Protein AF-A0A7W7ZJL2-F1 (afdb_monomer)

Organism: NCBI:txid474949

Structure (mmCIF, N/CA/C/O backbone):
data_AF-A0A7W7ZJL2-F1
#
_entry.id   AF-A0A7W7ZJL2-F1
#
loop_
_atom_site.group_PDB
_atom_site.id
_atom_site.type_symbol
_atom_site.label_atom_id
_atom_site.label_alt_id
_atom_site.label_comp_id
_atom_site.label_asym_id
_atom_site.label_entity_id
_atom_site.label_seq_id
_atom_site.pdbx_PDB_ins_code
_atom_site.Cartn_x
_atom_site.Cartn_y
_atom_site.Cartn_z
_atom_site.occupancy
_atom_site.B_iso_or_equiv
_atom_site.auth_seq_id
_atom_site.auth_comp_id
_atom_site.auth_asym_id
_atom_site.auth_atom_id
_atom_site.pdbx_PDB_model_num
ATOM 1 N N . MET A 1 1 ? -3.888 17.859 -11.286 1.00 51.78 1 MET A N 1
ATOM 2 C CA . MET A 1 1 ? -3.698 16.510 -10.713 1.00 51.78 1 MET A CA 1
ATOM 3 C C . MET A 1 1 ? -3.148 15.656 -11.841 1.00 51.78 1 MET A C 1
ATOM 5 O O . MET A 1 1 ? -3.722 15.715 -12.917 1.00 51.78 1 MET A O 1
ATOM 9 N N . GLY A 1 2 ? -1.994 15.014 -11.678 1.00 70.44 2 GLY A N 1
ATOM 10 C CA . GLY A 1 2 ? -1.385 14.214 -12.746 1.00 70.44 2 GLY A CA 1
ATOM 11 C C . GLY A 1 2 ? -1.538 12.728 -12.465 1.00 70.44 2 GLY A C 1
ATOM 12 O O . GLY A 1 2 ? -0.523 12.043 -12.427 1.00 70.44 2 GLY A O 1
ATOM 13 N N . GLU A 1 3 ? -2.756 12.263 -12.170 1.00 77.81 3 GLU A N 1
ATOM 14 C CA . GLU A 1 3 ? -3.011 10.822 -12.072 1.00 77.81 3 GLU A CA 1
ATOM 15 C C . GLU A 1 3 ? -2.715 10.195 -13.434 1.00 77.81 3 GLU A C 1
ATOM 17 O O . GLU A 1 3 ? -3.121 10.714 -14.479 1.00 77.81 3 GLU A O 1
ATOM 22 N N . ARG A 1 4 ? -1.952 9.105 -13.428 1.00 84.62 4 ARG A N 1
ATOM 23 C CA . ARG A 1 4 ? -1.623 8.359 -14.638 1.00 84.62 4 ARG A CA 1
ATOM 24 C C . ARG A 1 4 ? -1.846 6.885 -14.390 1.00 84.62 4 ARG A C 1
ATOM 26 O O . ARG A 1 4 ? -1.463 6.357 -13.351 1.00 84.62 4 ARG A O 1
ATOM 33 N N . LEU A 1 5 ? -2.432 6.233 -15.381 1.00 86.69 5 LEU A N 1
ATOM 34 C CA . LEU A 1 5 ? -2.614 4.793 -15.381 1.00 86.69 5 LEU A CA 1
ATOM 35 C C . LEU A 1 5 ? -1.280 4.107 -15.701 1.00 86.69 5 LEU A C 1
ATOM 37 O O . LEU A 1 5 ? -0.549 4.518 -16.613 1.00 86.69 5 LEU A O 1
ATOM 41 N N . VAL A 1 6 ? -0.959 3.066 -14.943 1.00 87.81 6 VAL A N 1
ATOM 42 C CA . VAL A 1 6 ? 0.257 2.268 -15.089 1.00 87.81 6 VAL A CA 1
ATOM 43 C C . VAL A 1 6 ? -0.131 0.798 -15.111 1.00 87.81 6 VAL A C 1
ATOM 45 O O . VAL A 1 6 ? -0.790 0.313 -14.196 1.00 87.81 6 VAL A O 1
ATOM 48 N N . ASP A 1 7 ? 0.287 0.094 -16.157 1.00 88.94 7 ASP A N 1
ATOM 49 C CA . ASP A 1 7 ? 0.068 -1.340 -16.295 1.00 88.94 7 ASP A CA 1
ATOM 50 C C . ASP A 1 7 ? 1.177 -2.101 -15.579 1.00 88.94 7 ASP A C 1
ATOM 52 O O . ASP A 1 7 ? 2.362 -1.907 -15.875 1.00 88.94 7 ASP A O 1
ATOM 56 N N . VAL A 1 8 ? 0.781 -3.010 -14.698 1.00 89.00 8 VAL A N 1
ATOM 57 C CA . VAL A 1 8 ? 1.649 -4.014 -14.093 1.00 89.00 8 VAL A CA 1
ATOM 58 C C . VAL A 1 8 ? 1.462 -5.314 -14.864 1.00 89.00 8 VAL A C 1
ATOM 60 O O . VAL A 1 8 ? 0.344 -5.795 -15.060 1.00 89.00 8 VAL A O 1
ATOM 63 N N . ALA A 1 9 ? 2.569 -5.867 -15.345 1.00 89.25 9 ALA A N 1
ATOM 64 C CA . ALA A 1 9 ? 2.609 -7.077 -16.146 1.00 89.25 9 ALA A CA 1
ATOM 65 C C . ALA A 1 9 ? 3.504 -8.138 -15.504 1.00 89.25 9 ALA A C 1
ATOM 67 O O . ALA A 1 9 ? 4.466 -7.818 -14.809 1.00 89.25 9 ALA A O 1
ATOM 68 N N . ASN A 1 10 ? 3.196 -9.405 -15.772 1.00 87.94 10 ASN A N 1
ATOM 69 C CA . ASN A 1 10 ? 4.035 -10.532 -15.368 1.00 87.94 10 ASN A CA 1
ATOM 70 C C . ASN A 1 10 ? 5.237 -10.724 -16.318 1.00 87.94 10 ASN A C 1
ATOM 72 O O . ASN A 1 10 ? 5.317 -10.085 -17.372 1.00 87.94 10 ASN A O 1
ATOM 76 N N . LYS A 1 11 ? 6.122 -11.686 -16.015 1.00 86.69 11 LYS A N 1
ATOM 77 C CA . LYS A 1 11 ? 7.282 -12.043 -16.862 1.00 86.69 11 LYS A CA 1
ATOM 78 C C . LYS A 1 11 ? 6.965 -12.369 -18.322 1.00 86.69 11 LYS A C 1
ATOM 80 O O . LYS A 1 11 ? 7.833 -12.255 -19.179 1.00 86.69 11 LYS A O 1
ATOM 85 N N . SER A 1 12 ? 5.735 -12.797 -18.617 1.00 83.94 12 SER A N 1
ATOM 86 C CA . SER A 1 12 ? 5.300 -13.115 -19.985 1.00 83.94 12 SER A CA 1
ATOM 87 C C . SER A 1 12 ? 4.865 -11.865 -20.762 1.00 83.94 12 SER A C 1
ATOM 89 O O . SER A 1 12 ? 4.519 -11.960 -21.935 1.00 83.94 12 SER A O 1
ATOM 91 N N . GLY A 1 13 ? 4.859 -10.690 -20.121 1.00 82.31 13 GLY A N 1
ATOM 92 C CA . GLY A 1 13 ? 4.435 -9.417 -20.706 1.00 82.31 13 GLY A CA 1
ATOM 93 C C . GLY A 1 13 ? 2.919 -9.187 -20.693 1.00 82.31 13 GLY A C 1
ATOM 94 O O . GLY A 1 13 ? 2.456 -8.163 -21.218 1.00 82.31 13 GLY A O 1
ATOM 95 N N . ASN A 1 14 ? 2.156 -10.102 -20.085 1.00 85.44 14 ASN A N 1
ATOM 96 C CA . ASN A 1 14 ? 0.707 -9.991 -19.939 1.00 85.44 14 ASN A CA 1
ATOM 97 C C . ASN A 1 14 ? 0.385 -9.024 -18.803 1.00 85.44 14 ASN A C 1
ATOM 99 O O . ASN A 1 14 ? 0.896 -9.191 -17.695 1.00 85.44 14 ASN A O 1
ATOM 103 N N . VAL A 1 15 ? -0.454 -8.022 -19.086 1.00 86.19 15 VAL A N 1
ATOM 104 C CA . VAL A 1 15 ? -0.950 -7.093 -18.063 1.00 86.19 15 VAL A CA 1
ATOM 105 C C . VAL A 1 15 ? -1.859 -7.873 -17.129 1.00 86.19 15 VAL A C 1
ATOM 107 O O . VAL A 1 15 ? -2.823 -8.485 -17.583 1.00 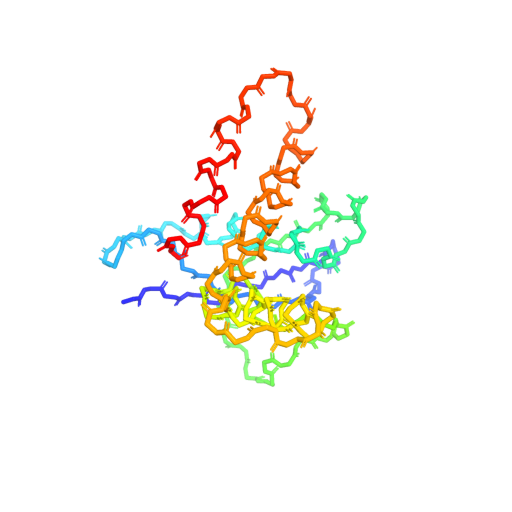86.19 15 VAL A O 1
ATOM 110 N N . ILE A 1 16 ? -1.512 -7.860 -15.850 1.00 86.62 16 ILE A N 1
ATOM 111 C CA . ILE A 1 16 ? -2.304 -8.481 -14.793 1.00 86.62 16 ILE A CA 1
ATOM 112 C C . ILE A 1 16 ? -3.219 -7.442 -14.145 1.00 86.62 16 ILE A C 1
ATOM 114 O O . ILE A 1 16 ? -4.390 -7.726 -13.936 1.00 86.62 16 ILE A O 1
ATOM 118 N N . HIS A 1 17 ? -2.722 -6.216 -13.943 1.00 86.56 17 HIS A N 1
ATOM 119 C CA . HIS A 1 17 ? -3.466 -5.143 -13.291 1.00 86.56 17 HIS A CA 1
ATOM 120 C C . HIS A 1 17 ? -3.069 -3.762 -13.818 1.00 86.56 17 HIS A C 1
ATOM 122 O O . HIS A 1 17 ? -1.939 -3.567 -14.273 1.00 86.56 17 HIS A O 1
ATOM 128 N N . THR A 1 18 ? -3.970 -2.786 -13.703 1.00 88.25 18 THR A N 1
ATOM 129 C CA . THR A 1 18 ? -3.704 -1.385 -14.052 1.00 88.25 18 THR A CA 1
ATOM 130 C C . THR A 1 18 ? -4.001 -0.491 -12.856 1.00 88.25 18 THR A C 1
ATOM 132 O O . THR A 1 18 ? -5.151 -0.357 -12.443 1.00 88.25 18 THR A O 1
ATOM 135 N N . TYR A 1 19 ? -2.962 0.163 -12.338 1.00 85.31 19 TYR A N 1
ATOM 136 C CA . TYR A 1 19 ? -3.070 1.081 -11.209 1.00 85.31 19 TYR A CA 1
ATOM 137 C C . TYR A 1 19 ? -3.179 2.540 -11.681 1.00 85.31 19 TYR A C 1
ATOM 139 O O . TYR A 1 19 ? -2.313 3.007 -12.428 1.00 85.31 19 TYR A O 1
ATOM 147 N N . PRO A 1 20 ? -4.180 3.303 -11.218 1.00 86.50 20 PRO A N 1
ATOM 148 C CA . PRO A 1 20 ? -4.133 4.755 -11.194 1.00 86.50 20 PRO A CA 1
ATOM 149 C C . PRO A 1 20 ? -3.134 5.217 -10.129 1.00 86.50 20 PRO A C 1
ATOM 151 O O . PRO A 1 20 ? -3.266 4.916 -8.943 1.00 86.50 20 PRO A O 1
ATOM 154 N N . VAL A 1 21 ? -2.098 5.933 -10.566 1.00 84.06 21 VAL A N 1
ATOM 155 C CA . VAL A 1 21 ? -0.983 6.361 -9.719 1.00 84.06 21 VAL A CA 1
ATOM 156 C C . VAL A 1 21 ? -0.822 7.875 -9.775 1.00 84.06 21 VAL A C 1
ATOM 158 O O . VAL A 1 21 ? -0.716 8.466 -10.851 1.00 84.06 21 VAL A O 1
ATOM 161 N N . THR A 1 22 ? -0.698 8.494 -8.602 1.00 81.88 22 THR A N 1
ATOM 162 C CA . THR A 1 22 ? -0.348 9.912 -8.447 1.00 81.88 22 THR A CA 1
ATOM 163 C C . THR A 1 22 ? 1.070 10.037 -7.898 1.00 81.88 22 THR A C 1
ATOM 165 O O . THR A 1 22 ? 1.402 9.409 -6.896 1.00 81.88 22 THR A O 1
ATOM 168 N N . VAL A 1 23 ? 1.930 10.844 -8.526 1.00 79.25 23 VAL A N 1
ATOM 169 C CA . VAL A 1 23 ? 3.302 11.088 -8.045 1.00 79.25 23 VAL A CA 1
ATOM 170 C C . VAL A 1 23 ? 3.569 12.581 -7.901 1.00 79.25 23 VAL A C 1
ATOM 172 O O . VAL A 1 23 ? 3.401 13.347 -8.848 1.00 79.25 23 VAL A O 1
ATOM 175 N N . GLY A 1 24 ? 4.073 12.974 -6.728 1.00 69.88 24 GLY A N 1
ATOM 176 C CA . GLY A 1 24 ? 4.500 14.340 -6.438 1.00 69.88 24 GLY A CA 1
ATOM 177 C C . GLY A 1 24 ? 3.350 15.341 -6.284 1.00 69.88 24 GLY A C 1
ATOM 178 O O . GLY A 1 24 ? 2.171 14.994 -6.277 1.00 69.88 24 GLY A O 1
ATOM 179 N N . LYS A 1 25 ? 3.711 16.623 -6.136 1.00 63.34 25 LYS A N 1
ATOM 180 C CA . LYS A 1 25 ? 2.741 17.723 -6.024 1.00 63.34 25 LYS A CA 1
ATOM 181 C C . LYS A 1 25 ? 2.050 17.994 -7.371 1.00 63.34 25 LYS A C 1
ATOM 183 O O . LYS A 1 25 ? 2.665 17.785 -8.420 1.00 63.34 25 LYS A O 1
ATOM 188 N N . PRO A 1 26 ? 0.814 18.528 -7.371 1.00 55.22 26 PRO A N 1
ATOM 189 C CA . PRO A 1 26 ? 0.144 18.956 -8.597 1.00 55.22 26 PRO A CA 1
ATOM 190 C C . PRO A 1 26 ? 1.039 19.909 -9.408 1.00 55.22 26 PRO A C 1
ATOM 192 O O . PRO A 1 26 ? 1.497 20.914 -8.875 1.00 55.22 26 PRO A O 1
ATOM 195 N N . GLY A 1 27 ? 1.303 19.586 -10.679 1.00 55.47 27 GLY A N 1
ATOM 196 C CA . GLY A 1 27 ? 2.164 20.390 -11.563 1.00 55.47 27 GLY A CA 1
ATOM 197 C C . GLY A 1 27 ? 3.647 19.994 -11.571 1.00 55.47 27 GLY A C 1
ATOM 198 O O . GLY A 1 27 ? 4.413 20.545 -12.355 1.00 55.47 27 GLY A O 1
ATOM 199 N N . SER A 1 28 ? 4.055 19.021 -10.751 1.00 60.12 28 SER A N 1
ATOM 200 C CA . SER A 1 28 ? 5.374 18.392 -10.857 1.00 60.12 28 SER A CA 1
ATOM 201 C C . SER A 1 28 ? 5.447 17.514 -12.107 1.00 60.12 28 SER A C 1
ATOM 203 O O . SER A 1 28 ? 4.585 16.659 -12.320 1.00 60.12 28 SER A O 1
ATOM 205 N N . ASN A 1 29 ? 6.493 17.686 -12.916 1.00 64.56 29 ASN A N 1
ATOM 206 C CA . ASN A 1 29 ? 6.749 16.842 -14.082 1.00 64.56 29 ASN A CA 1
ATOM 207 C C . ASN A 1 29 ? 7.471 15.556 -13.638 1.00 64.56 29 ASN A C 1
ATOM 209 O O . ASN A 1 29 ? 8.660 15.361 -13.892 1.00 64.56 29 ASN A O 1
ATOM 213 N N . ALA A 1 30 ? 6.765 14.713 -12.881 1.00 74.69 30 ALA A N 1
ATOM 214 C CA . ALA A 1 30 ? 7.310 13.455 -12.388 1.00 74.69 30 ALA A CA 1
ATOM 215 C C . ALA A 1 30 ? 7.659 12.521 -13.559 1.00 74.69 30 ALA A C 1
ATOM 217 O O . ALA A 1 30 ? 6.903 12.385 -14.525 1.00 74.69 30 ALA A O 1
ATOM 218 N N . SER A 1 31 ? 8.819 11.868 -13.476 1.00 82.94 31 SER A N 1
ATOM 219 C CA . SER A 1 31 ? 9.275 10.947 -14.515 1.00 82.94 31 SER A CA 1
ATOM 220 C C . SER A 1 31 ? 8.373 9.711 -14.586 1.00 82.94 31 SER A C 1
ATOM 222 O O . SER A 1 31 ? 7.828 9.264 -13.577 1.00 82.94 31 SER A O 1
ATOM 224 N N . ASN A 1 32 ? 8.255 9.105 -15.772 1.00 85.94 32 ASN A N 1
ATOM 225 C CA . ASN A 1 32 ? 7.523 7.840 -15.946 1.00 85.94 32 ASN A CA 1
ATOM 226 C C . ASN A 1 32 ? 8.022 6.746 -14.983 1.00 85.94 32 ASN A C 1
ATOM 228 O O . ASN A 1 32 ? 7.224 5.956 -14.491 1.00 85.94 32 ASN A O 1
ATOM 232 N N . ILE A 1 33 ? 9.324 6.742 -14.670 1.00 86.25 33 ILE A N 1
ATOM 233 C CA . ILE A 1 33 ? 9.947 5.806 -13.724 1.00 86.25 33 ILE A CA 1
ATOM 234 C C . ILE A 1 33 ? 9.335 5.928 -12.326 1.00 86.25 33 ILE A C 1
ATOM 236 O O . ILE A 1 33 ? 9.132 4.921 -11.656 1.00 86.25 33 ILE A O 1
ATOM 240 N N . ALA A 1 34 ? 8.999 7.141 -11.883 1.00 85.38 34 ALA A N 1
ATOM 241 C CA . ALA A 1 34 ? 8.405 7.338 -10.567 1.00 85.38 34 ALA A CA 1
ATOM 242 C C . ALA A 1 34 ? 6.975 6.770 -10.493 1.00 85.38 34 ALA A C 1
ATOM 244 O O . ALA A 1 34 ? 6.615 6.146 -9.498 1.00 85.38 34 ALA A O 1
ATOM 245 N N . PHE A 1 35 ? 6.184 6.915 -11.565 1.00 86.38 35 PHE A N 1
ATOM 246 C CA . PHE A 1 35 ? 4.858 6.291 -11.667 1.00 86.38 35 PHE A CA 1
ATOM 247 C C . PHE A 1 35 ? 4.954 4.759 -11.707 1.00 86.38 35 PHE A C 1
ATOM 249 O O . PHE A 1 35 ? 4.222 4.076 -10.997 1.00 86.38 35 PHE A O 1
ATOM 256 N N . GLN A 1 36 ? 5.897 4.223 -12.487 1.00 90.44 36 GLN A N 1
ATOM 257 C CA . GLN A 1 36 ? 6.159 2.784 -12.578 1.00 90.44 36 GLN A CA 1
ATOM 258 C C . GLN A 1 36 ? 6.576 2.190 -11.232 1.00 90.44 36 GLN A C 1
ATOM 260 O O . GLN A 1 36 ? 5.969 1.224 -10.779 1.00 90.44 36 GLN A O 1
ATOM 265 N N . SER A 1 37 ? 7.547 2.806 -10.559 1.00 87.38 37 SER A N 1
ATOM 266 C CA . SER A 1 37 ? 8.002 2.384 -9.232 1.00 87.38 37 SER A CA 1
ATOM 267 C C . SER A 1 37 ? 6.850 2.370 -8.221 1.00 87.38 37 SER A C 1
ATOM 269 O O . SER A 1 37 ? 6.612 1.358 -7.567 1.00 87.38 37 SER A O 1
ATOM 271 N N . LYS A 1 38 ? 6.035 3.434 -8.186 1.00 86.25 38 LYS A N 1
ATOM 272 C CA . LYS A 1 38 ? 4.871 3.505 -7.291 1.00 86.25 38 LYS A CA 1
ATOM 273 C C . LYS A 1 38 ? 3.796 2.452 -7.618 1.00 86.25 38 LYS A C 1
ATOM 275 O O . LYS A 1 38 ? 3.148 1.961 -6.699 1.00 86.25 38 LYS A O 1
ATOM 280 N N . SER A 1 39 ? 3.627 2.060 -8.886 1.00 88.44 39 SER A N 1
ATOM 281 C CA . SER A 1 39 ? 2.716 0.961 -9.262 1.00 88.44 39 SER A CA 1
ATOM 282 C C . SER A 1 39 ? 3.214 -0.425 -8.835 1.00 88.44 39 SER A C 1
ATOM 284 O O . SER A 1 39 ? 2.404 -1.283 -8.500 1.00 88.44 39 SER A O 1
ATOM 286 N N . LEU A 1 40 ? 4.534 -0.648 -8.801 1.00 88.81 40 LEU A N 1
ATOM 287 C CA . LEU A 1 40 ? 5.103 -1.897 -8.288 1.00 88.81 40 LEU A CA 1
ATOM 288 C C . LEU A 1 40 ? 4.957 -1.964 -6.766 1.00 88.81 40 LEU A C 1
ATOM 290 O O . LEU A 1 40 ? 4.518 -2.988 -6.252 1.00 88.81 40 LEU A O 1
ATOM 294 N N . ASP A 1 41 ? 5.213 -0.855 -6.063 1.00 86.12 41 ASP A N 1
ATOM 295 C CA . ASP A 1 41 ? 4.928 -0.742 -4.627 1.00 86.12 41 ASP A CA 1
ATOM 296 C C . ASP A 1 41 ? 3.437 -1.034 -4.336 1.00 86.1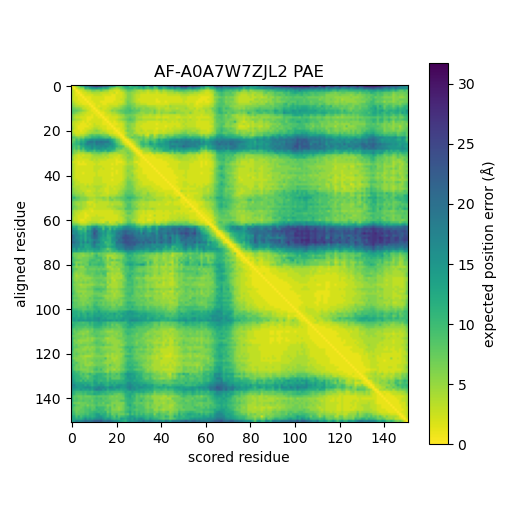2 41 ASP A C 1
ATOM 298 O O . ASP A 1 41 ? 3.111 -1.709 -3.361 1.00 86.12 41 ASP A O 1
ATOM 302 N N . ALA A 1 42 ? 2.521 -0.560 -5.190 1.00 87.62 42 ALA A N 1
ATOM 303 C CA . ALA A 1 42 ? 1.086 -0.839 -5.091 1.00 87.62 42 ALA A CA 1
ATOM 304 C C . ALA A 1 42 ? 0.755 -2.331 -5.290 1.00 87.62 42 ALA A C 1
ATOM 306 O O . ALA A 1 42 ? 0.088 -2.918 -4.438 1.00 87.62 42 ALA A O 1
ATOM 307 N N . ALA A 1 43 ? 1.279 -2.952 -6.353 1.00 88.25 43 ALA A N 1
ATOM 308 C CA . ALA A 1 43 ? 1.094 -4.376 -6.654 1.00 88.25 43 ALA A CA 1
ATOM 309 C C . ALA A 1 43 ? 1.553 -5.282 -5.508 1.00 88.25 43 ALA A C 1
ATOM 311 O O . ALA A 1 43 ? 0.914 -6.275 -5.166 1.00 88.25 43 ALA A O 1
ATOM 312 N N . VAL A 1 44 ? 2.674 -4.918 -4.899 1.00 85.81 44 VAL A N 1
ATOM 313 C CA . VAL A 1 44 ? 3.217 -5.592 -3.727 1.00 85.81 44 VAL A CA 1
ATOM 314 C C . VAL A 1 44 ? 2.268 -5.517 -2.552 1.00 85.81 44 VAL A C 1
ATOM 316 O O . VAL A 1 44 ? 2.038 -6.525 -1.886 1.00 85.81 44 VAL A O 1
ATOM 319 N N . LEU A 1 45 ? 1.794 -4.307 -2.256 1.00 85.19 45 LEU A N 1
ATOM 320 C CA . LEU A 1 45 ? 0.978 -4.073 -1.081 1.00 85.19 45 LEU A CA 1
ATOM 321 C C . LEU A 1 45 ? -0.325 -4.837 -1.219 1.00 85.19 45 LEU A C 1
ATOM 323 O O . LEU A 1 45 ? -0.683 -5.566 -0.314 1.00 85.19 45 LEU A O 1
ATOM 327 N N . ASP A 1 46 ? -0.962 -4.805 -2.381 1.00 85.38 46 ASP A N 1
ATOM 328 C CA . ASP A 1 46 ? -2.166 -5.603 -2.613 1.00 85.38 46 ASP A CA 1
ATOM 329 C C . ASP A 1 46 ? -1.925 -7.118 -2.669 1.00 85.38 46 ASP A C 1
ATOM 331 O O . ASP A 1 46 ? -2.882 -7.871 -2.840 1.00 85.38 46 ASP A O 1
ATOM 335 N N . HIS A 1 47 ? -0.676 -7.581 -2.530 1.00 84.69 47 HIS A N 1
ATOM 336 C CA . HIS A 1 47 ? -0.298 -8.977 -2.737 1.00 84.69 47 HIS A CA 1
ATOM 337 C C . HIS A 1 47 ? -0.815 -9.510 -4.083 1.00 84.69 47 HIS A C 1
ATOM 339 O O . HIS A 1 47 ? -1.306 -10.635 -4.170 1.00 84.69 47 HIS A O 1
ATOM 345 N N . LEU A 1 48 ? -0.698 -8.690 -5.136 1.00 84.25 48 LEU A N 1
ATOM 346 C CA . LEU A 1 48 ? -1.227 -8.977 -6.471 1.00 84.25 48 LEU A CA 1
ATOM 347 C C . LEU A 1 48 ? -0.704 -10.309 -7.036 1.00 84.25 48 LEU A C 1
ATOM 349 O O . LEU A 1 48 ? -1.407 -11.006 -7.764 1.00 84.25 48 LEU A O 1
ATOM 353 N N . VAL A 1 49 ? 0.531 -10.667 -6.682 1.00 83.62 49 VAL A N 1
ATOM 354 C CA . VAL A 1 49 ? 1.151 -11.968 -6.959 1.00 83.62 49 VAL A CA 1
ATOM 355 C C . VAL A 1 49 ? 1.834 -12.499 -5.692 1.00 83.62 49 VAL A C 1
ATOM 357 O O . VAL A 1 49 ? 2.164 -11.709 -4.797 1.00 83.62 49 VAL A O 1
ATOM 360 N N . PRO A 1 50 ? 2.092 -13.817 -5.590 1.00 83.94 50 PRO A N 1
ATOM 361 C CA . PRO A 1 50 ? 2.906 -14.373 -4.514 1.00 83.94 50 PRO A CA 1
ATOM 362 C C . PRO A 1 50 ? 4.268 -13.676 -4.407 1.00 83.94 50 PRO A C 1
ATOM 364 O O . PRO A 1 50 ? 4.870 -13.312 -5.414 1.00 83.94 50 PRO A O 1
ATOM 367 N N . SER A 1 51 ? 4.809 -13.551 -3.190 1.00 80.00 51 SER A N 1
ATOM 368 C CA . SER A 1 51 ? 6.065 -12.820 -2.942 1.00 80.00 51 SER A CA 1
ATOM 369 C C . SER A 1 51 ? 7.260 -13.303 -3.777 1.00 80.00 51 SER A C 1
ATOM 371 O O . SER A 1 51 ? 8.173 -12.523 -4.028 1.00 80.00 51 SER A O 1
ATOM 373 N N . ALA A 1 52 ? 7.264 -14.572 -4.203 1.00 81.75 52 ALA A N 1
ATOM 374 C CA . ALA A 1 52 ? 8.300 -15.146 -5.062 1.00 81.75 52 ALA A CA 1
ATOM 375 C C . ALA A 1 52 ? 8.263 -14.613 -6.507 1.00 81.75 52 ALA A C 1
ATOM 377 O O . ALA A 1 52 ? 9.305 -14.564 -7.151 1.00 81.75 52 ALA A O 1
ATOM 378 N N . ASP A 1 53 ? 7.092 -14.179 -6.980 1.00 84.44 53 ASP A N 1
ATOM 379 C CA . ASP A 1 53 ? 6.857 -13.699 -8.346 1.00 84.44 53 ASP A CA 1
ATOM 380 C C . ASP A 1 53 ? 6.917 -12.162 -8.445 1.00 84.44 53 ASP A C 1
ATOM 382 O O . ASP A 1 53 ? 6.873 -11.600 -9.537 1.00 84.44 53 ASP A O 1
ATOM 386 N N . VAL A 1 54 ? 7.041 -11.453 -7.316 1.00 84.62 54 VAL A N 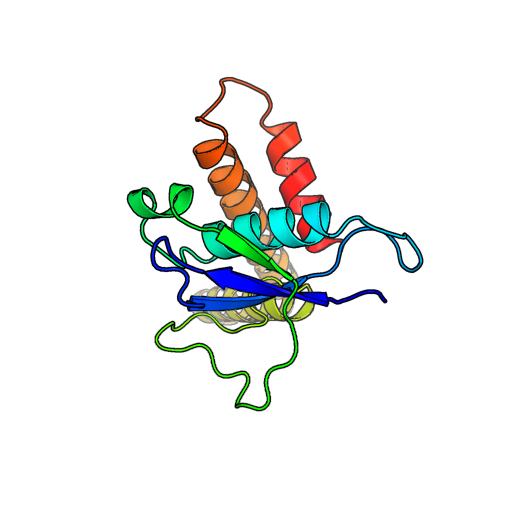1
ATOM 387 C CA . VAL A 1 54 ? 7.195 -9.987 -7.285 1.00 84.62 54 VAL A CA 1
ATOM 388 C C . VAL A 1 54 ? 8.396 -9.494 -8.110 1.00 84.62 54 VAL A C 1
ATOM 390 O O . VAL A 1 54 ? 8.225 -8.518 -8.840 1.00 84.62 54 VAL A O 1
ATOM 393 N N . PRO A 1 55 ? 9.591 -10.124 -8.056 1.00 85.44 55 PRO A N 1
ATOM 394 C CA . PRO A 1 55 ? 10.736 -9.691 -8.864 1.00 85.44 55 PRO A CA 1
ATOM 395 C C . PRO A 1 55 ? 10.506 -9.810 -10.377 1.00 85.44 55 PRO A C 1
ATOM 397 O O . PRO A 1 55 ? 11.179 -9.135 -11.151 1.00 85.44 55 PRO A O 1
ATOM 400 N N . ASP A 1 56 ? 9.553 -10.651 -10.784 1.00 89.12 56 ASP A N 1
ATOM 401 C CA . ASP A 1 56 ? 9.183 -10.901 -12.178 1.00 89.12 56 ASP A CA 1
ATOM 402 C C . ASP A 1 56 ? 8.141 -9.891 -12.704 1.00 89.12 56 ASP A C 1
ATOM 404 O O . ASP A 1 56 ? 7.746 -9.955 -13.875 1.00 89.12 56 ASP A O 1
ATOM 408 N N . LEU A 1 57 ? 7.669 -8.967 -11.856 1.00 90.00 57 LEU A N 1
ATOM 409 C CA . LEU A 1 57 ? 6.743 -7.913 -12.253 1.00 90.00 57 LEU A CA 1
ATOM 410 C C . LEU A 1 57 ? 7.460 -6.783 -12.991 1.00 90.00 57 LEU A C 1
ATOM 412 O O . LEU A 1 57 ? 8.501 -6.281 -12.571 1.00 90.00 57 LEU A O 1
ATOM 416 N N . ALA A 1 58 ? 6.830 -6.309 -14.061 1.00 90.50 58 ALA A N 1
ATOM 417 C CA . ALA A 1 58 ? 7.267 -5.136 -14.798 1.00 90.50 58 ALA A CA 1
ATOM 418 C C . ALA A 1 58 ? 6.143 -4.101 -14.859 1.00 90.50 58 ALA A C 1
ATOM 420 O O . ALA A 1 58 ? 4.997 -4.431 -15.161 1.00 90.50 58 ALA A O 1
ATOM 421 N N . ALA A 1 59 ? 6.484 -2.835 -14.626 1.00 91.88 59 ALA A N 1
ATOM 422 C CA . ALA A 1 59 ? 5.554 -1.722 -14.760 1.00 91.88 59 ALA A CA 1
ATOM 423 C C . ALA A 1 59 ? 5.840 -0.915 -16.028 1.00 91.88 59 ALA A C 1
ATOM 425 O O . ALA A 1 59 ? 6.986 -0.583 -16.336 1.00 91.88 59 ALA A O 1
ATOM 426 N N . ARG A 1 60 ? 4.785 -0.541 -16.751 1.00 90.50 60 ARG A N 1
ATOM 427 C CA . ARG A 1 60 ? 4.863 0.357 -17.910 1.00 90.50 60 ARG A CA 1
ATOM 428 C C . ARG A 1 60 ? 3.727 1.364 -17.881 1.00 90.50 60 ARG A C 1
ATOM 430 O O . ARG A 1 60 ? 2.659 1.088 -17.353 1.00 90.50 60 ARG A O 1
ATOM 437 N N . MET A 1 61 ? 3.947 2.537 -18.471 1.00 90.62 61 MET A N 1
ATOM 438 C CA . MET A 1 61 ? 2.863 3.514 -18.588 1.00 90.62 61 MET A CA 1
ATOM 439 C C . MET A 1 61 ? 1.728 2.905 -19.409 1.00 90.62 61 MET A C 1
ATOM 441 O O . MET A 1 61 ? 1.994 2.341 -20.474 1.00 90.62 61 MET A O 1
ATOM 445 N N . HIS A 1 62 ? 0.493 3.032 -18.925 1.00 85.25 62 HIS A N 1
ATOM 446 C CA . HIS A 1 62 ? -0.667 2.570 -19.667 1.00 85.25 62 HIS A CA 1
ATOM 447 C C . HIS A 1 62 ? -0.775 3.369 -20.963 1.00 85.25 62 HIS A C 1
ATOM 449 O O . HIS A 1 62 ? -0.731 4.603 -20.971 1.00 85.25 62 HIS A O 1
ATOM 455 N N . ILE A 1 63 ? -0.908 2.652 -22.068 1.00 81.12 63 ILE A N 1
ATOM 456 C CA . ILE A 1 63 ? -1.228 3.232 -23.364 1.00 81.12 63 ILE A CA 1
ATOM 457 C C . ILE A 1 63 ? -2.651 2.785 -23.630 1.00 81.12 63 ILE A C 1
ATOM 459 O O . ILE A 1 63 ? -2.868 1.580 -23.741 1.00 81.12 63 ILE A O 1
ATOM 463 N N . SER A 1 64 ? -3.594 3.726 -23.720 1.00 65.38 64 SER A N 1
ATOM 464 C CA . SER A 1 64 ? -4.995 3.412 -23.994 1.00 65.38 64 SER A CA 1
ATOM 465 C C . SER A 1 64 ? -5.094 2.563 -25.258 1.00 65.38 64 SER A C 1
ATOM 467 O O . SER A 1 64 ? -4.950 3.052 -26.378 1.00 65.38 64 SER A O 1
ATOM 469 N N . ARG A 1 65 ? -5.320 1.268 -25.071 1.00 60.06 65 ARG A N 1
ATOM 470 C CA . ARG A 1 65 ? -5.746 0.349 -26.121 1.00 60.06 65 ARG A CA 1
ATOM 471 C C . ARG A 1 65 ? -7.253 0.255 -25.953 1.00 60.06 65 ARG A C 1
ATOM 473 O O . ARG A 1 65 ? -7.711 0.026 -24.839 1.00 60.06 65 ARG A O 1
ATOM 480 N N . GLY A 1 66 ? -8.027 0.500 -27.009 1.00 48.34 66 GLY A N 1
ATOM 481 C CA . GLY A 1 66 ? -9.483 0.355 -26.926 1.00 48.34 66 GLY A CA 1
ATOM 482 C C . GLY A 1 66 ? -9.843 -1.021 -26.351 1.00 48.34 66 GLY A C 1
ATOM 483 O O . GLY A 1 66 ? -9.389 -2.035 -26.874 1.00 48.34 66 GLY A O 1
ATOM 484 N N . GLY A 1 67 ? -10.591 -1.043 -25.246 1.00 54.19 67 GLY A N 1
ATOM 485 C CA . GLY A 1 67 ? -10.944 -2.250 -24.496 1.00 54.19 67 GLY A CA 1
ATOM 486 C C . GLY A 1 67 ? -11.415 -1.918 -23.070 1.00 54.19 67 GLY A C 1
ATOM 487 O O . GLY A 1 67 ? -11.148 -0.815 -22.589 1.00 54.19 67 GLY A O 1
ATOM 488 N N . PRO A 1 68 ? -12.153 -2.819 -22.395 1.00 49.62 68 PRO A N 1
ATOM 489 C CA . PRO A 1 68 ? -12.579 -2.599 -21.017 1.00 49.62 68 PRO A CA 1
ATOM 490 C C . PRO A 1 68 ? -11.371 -2.519 -20.073 1.00 49.62 68 PRO A C 1
ATOM 492 O O . PRO A 1 68 ? -10.499 -3.379 -20.110 1.00 49.62 68 PRO A O 1
ATOM 495 N N . LEU A 1 69 ? -11.373 -1.527 -19.177 1.00 54.91 69 LEU A N 1
ATOM 496 C CA . LEU A 1 69 ? -10.416 -1.344 -18.068 1.00 54.9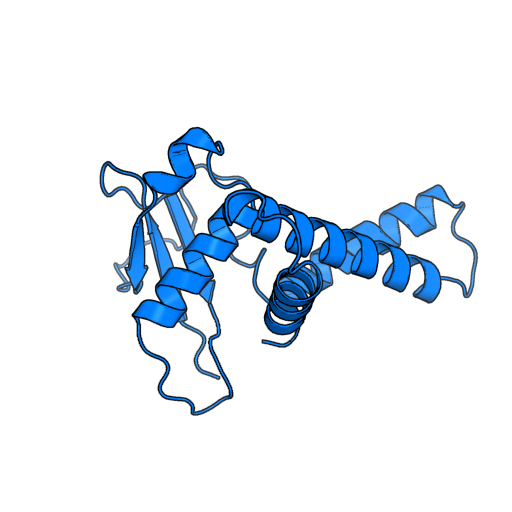1 69 LEU A CA 1
ATOM 497 C C . LEU A 1 69 ? -10.490 -2.452 -16.995 1.00 54.91 69 LEU A C 1
ATOM 499 O O . LEU A 1 69 ? -9.916 -2.297 -15.922 1.00 54.91 69 LEU A O 1
ATOM 503 N N . GLN A 1 70 ? -11.248 -3.529 -17.231 1.00 51.03 70 GLN A N 1
ATOM 504 C CA . GLN A 1 70 ? -11.425 -4.572 -16.228 1.00 51.03 70 GLN A CA 1
ATOM 505 C C . GLN A 1 70 ? -10.148 -5.420 -16.142 1.00 51.03 70 GLN A C 1
ATOM 507 O O . GLN A 1 70 ? -9.758 -6.014 -17.151 1.00 51.03 70 GLN A O 1
ATOM 512 N N . PRO A 1 71 ? -9.495 -5.471 -14.968 1.00 53.47 71 PRO A N 1
ATOM 513 C CA . PRO A 1 71 ? -8.328 -6.310 -14.756 1.00 53.47 71 PRO A CA 1
ATOM 514 C C . PRO A 1 71 ? -8.717 -7.779 -14.946 1.00 53.47 71 PRO A C 1
ATOM 516 O O . PRO A 1 71 ? -9.792 -8.227 -14.538 1.00 53.47 71 PRO A O 1
ATOM 519 N N . TYR A 1 72 ? -7.872 -8.528 -15.648 1.00 50.97 72 TYR A N 1
ATOM 520 C CA . TYR A 1 72 ? -8.166 -9.911 -15.994 1.00 50.97 72 TYR A CA 1
ATOM 521 C C . TYR A 1 72 ? -7.712 -10.823 -14.850 1.00 50.97 72 TYR A C 1
ATOM 523 O O . TYR A 1 72 ? -6.532 -11.143 -14.739 1.00 50.97 72 TYR A O 1
ATOM 531 N N . GLY A 1 73 ? -8.658 -11.281 -14.028 1.00 57.06 73 GLY A N 1
ATOM 532 C CA . GLY A 1 73 ? -8.441 -12.406 -13.111 1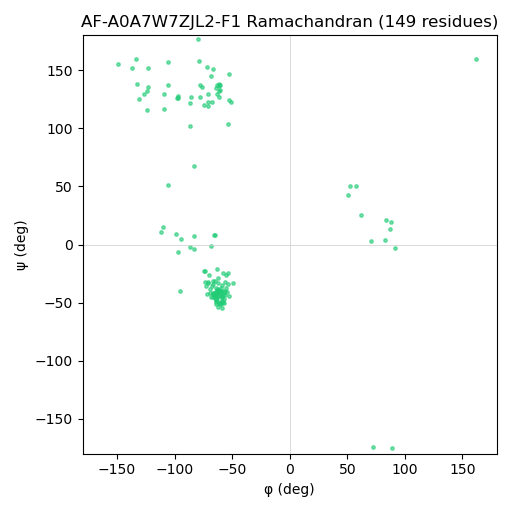.00 57.06 73 GLY A CA 1
ATOM 533 C C . GLY A 1 73 ? -7.847 -12.081 -11.738 1.00 57.06 73 GLY A C 1
ATOM 534 O O . GLY A 1 73 ? -7.467 -13.021 -11.043 1.00 57.06 73 GLY A O 1
ATOM 535 N N . ASP A 1 74 ? -7.800 -10.813 -11.319 1.00 64.50 74 ASP A N 1
ATOM 536 C CA . ASP A 1 74 ? -7.539 -10.454 -9.922 1.00 64.50 74 ASP A CA 1
ATOM 537 C C . ASP A 1 74 ? -8.809 -9.967 -9.199 1.00 64.50 74 ASP A C 1
ATOM 539 O O . ASP A 1 74 ? -9.807 -9.574 -9.803 1.00 64.50 74 ASP A O 1
ATOM 543 N N . HIS A 1 75 ? -8.797 -10.075 -7.869 1.00 70.06 75 HIS A N 1
ATOM 544 C CA . HIS A 1 75 ? -9.868 -9.585 -6.992 1.00 70.06 75 HIS A CA 1
ATOM 545 C C . HIS A 1 75 ? -9.530 -8.216 -6.383 1.00 70.06 75 HIS A C 1
ATOM 547 O O . HIS A 1 75 ? -10.218 -7.756 -5.471 1.00 70.06 75 HIS A O 1
ATOM 553 N N . VAL A 1 76 ? -8.452 -7.585 -6.854 1.00 76.88 76 VAL A N 1
ATOM 554 C CA . VAL A 1 76 ? -7.953 -6.319 -6.326 1.00 76.88 76 VAL A CA 1
ATOM 555 C C . VAL A 1 76 ? -8.691 -5.187 -7.042 1.00 76.88 76 VAL A C 1
ATOM 557 O O . VAL A 1 76 ? -8.648 -5.107 -8.267 1.00 76.88 76 VAL A O 1
ATOM 560 N N . PRO A 1 77 ? -9.399 -4.295 -6.329 1.00 77.31 77 PRO A N 1
ATOM 561 C CA . PRO A 1 77 ? -9.997 -3.124 -6.9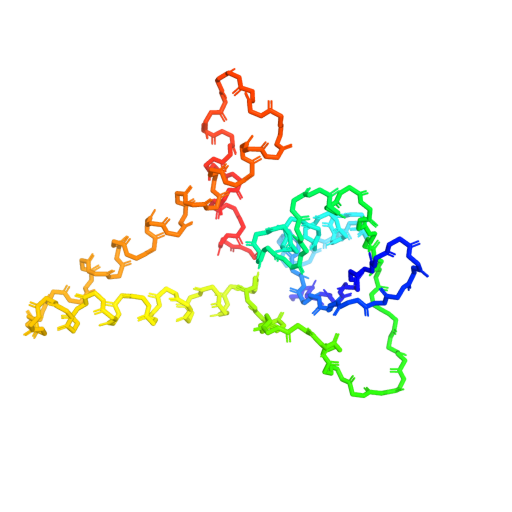58 1.00 77.31 77 PRO A CA 1
ATOM 562 C C . PRO A 1 77 ? -8.910 -2.251 -7.586 1.00 77.31 77 PRO A C 1
ATOM 564 O O . PRO A 1 77 ? -7.913 -1.969 -6.931 1.00 77.31 77 PRO A O 1
ATOM 567 N N . CYS A 1 78 ? -9.122 -1.734 -8.800 1.00 73.50 78 CYS A N 1
ATOM 568 C CA . CYS A 1 78 ? -8.124 -0.875 -9.455 1.00 73.50 78 CYS A CA 1
ATOM 569 C C . CYS A 1 78 ? -7.752 0.368 -8.636 1.00 73.50 78 CYS A C 1
ATOM 571 O O . CYS A 1 78 ? -6.663 0.910 -8.772 1.00 73.50 78 CYS A O 1
ATOM 573 N N . ASN A 1 79 ? -8.641 0.815 -7.752 1.00 77.94 79 ASN A N 1
ATOM 574 C CA . ASN A 1 79 ? -8.436 1.975 -6.899 1.00 77.94 79 ASN A CA 1
ATOM 575 C C . ASN A 1 79 ? -7.885 1.637 -5.500 1.00 77.94 79 ASN A C 1
ATOM 577 O O . ASN A 1 79 ? -7.753 2.558 -4.695 1.00 77.94 79 ASN A O 1
ATOM 581 N N . SER A 1 80 ? -7.548 0.378 -5.196 1.00 77.94 80 SER A N 1
ATOM 582 C CA . SER A 1 80 ? -7.089 -0.109 -3.874 1.00 77.94 80 SER A CA 1
ATOM 583 C C . SER A 1 80 ? -5.965 0.731 -3.252 1.00 77.94 80 SER A C 1
ATOM 585 O O . SER A 1 80 ? -5.895 0.907 -2.030 1.00 77.94 80 SER A O 1
ATOM 587 N N . GLN A 1 81 ? -5.103 1.276 -4.112 1.00 81.12 81 GLN A N 1
ATOM 588 C CA . GLN A 1 81 ? -3.930 2.072 -3.760 1.00 81.12 81 GLN A CA 1
ATOM 589 C C . GLN A 1 81 ? -4.067 3.548 -4.157 1.00 81.12 81 GLN A C 1
ATOM 591 O O . GLN A 1 81 ? -3.108 4.307 -4.072 1.00 81.12 81 GLN A O 1
ATOM 596 N N . THR A 1 82 ? -5.259 3.996 -4.548 1.00 81.44 82 THR A N 1
ATOM 597 C CA . THR A 1 82 ? -5.567 5.434 -4.591 1.00 81.44 82 THR A CA 1
ATOM 598 C C . THR A 1 82 ? -5.870 5.935 -3.192 1.00 81.44 82 THR A C 1
ATOM 600 O O . THR A 1 82 ? -6.296 5.164 -2.334 1.00 81.44 82 THR A O 1
ATOM 603 N N . LYS A 1 83 ? -5.730 7.242 -2.960 1.00 80.00 83 LYS A N 1
ATOM 604 C CA . LYS A 1 83 ? -6.136 7.852 -1.691 1.00 80.00 83 LYS A CA 1
ATOM 605 C C . LYS A 1 83 ? -7.587 7.514 -1.327 1.00 80.00 83 LYS A C 1
ATOM 607 O O . LYS A 1 83 ? -7.854 7.144 -0.188 1.00 80.00 83 LYS A O 1
ATOM 612 N N . ASP A 1 84 ? -8.502 7.583 -2.289 1.00 81.44 84 ASP A N 1
ATOM 613 C CA . ASP A 1 84 ? -9.924 7.322 -2.051 1.00 81.44 84 ASP A CA 1
ATOM 614 C C . ASP A 1 84 ? -10.194 5.850 -1.731 1.00 81.44 84 ASP A C 1
ATOM 616 O O . ASP A 1 84 ? -10.867 5.562 -0.744 1.00 81.44 84 ASP A O 1
ATOM 620 N N . GLY A 1 85 ? -9.609 4.908 -2.478 1.00 83.75 85 GLY A N 1
ATOM 621 C CA . GLY A 1 85 ? -9.741 3.481 -2.164 1.00 83.75 85 GLY A CA 1
ATOM 622 C C . GLY A 1 85 ? -9.060 3.096 -0.848 1.00 83.75 85 GLY A C 1
ATOM 623 O O . GLY A 1 85 ? -9.583 2.277 -0.095 1.00 83.75 85 GLY A O 1
ATOM 624 N N . ILE A 1 86 ? -7.943 3.749 -0.510 1.00 84.25 86 ILE A N 1
ATOM 625 C CA . ILE A 1 86 ? -7.283 3.625 0.794 1.00 84.25 86 ILE A CA 1
ATOM 626 C C . ILE A 1 86 ? -8.228 4.082 1.910 1.00 84.25 86 ILE A C 1
ATOM 628 O O . ILE A 1 86 ? -8.413 3.344 2.877 1.00 84.25 86 ILE A O 1
ATOM 632 N N . MET A 1 87 ? -8.818 5.273 1.791 1.00 87.06 87 MET A N 1
ATOM 633 C CA . MET A 1 87 ? -9.745 5.806 2.791 1.00 87.06 87 MET A CA 1
ATOM 634 C C . MET A 1 87 ? -10.995 4.933 2.916 1.00 87.06 87 MET A C 1
ATOM 636 O O . MET A 1 87 ? -11.442 4.688 4.032 1.00 87.06 87 MET A O 1
ATOM 640 N N . GLU A 1 88 ? -11.529 4.421 1.808 1.00 89.06 88 GLU A N 1
ATOM 641 C CA . GLU A 1 88 ? -12.703 3.545 1.818 1.00 89.06 88 GLU A CA 1
ATOM 642 C C . GLU A 1 88 ? -12.413 2.204 2.509 1.00 89.06 88 GLU A C 1
ATOM 644 O O . GLU A 1 88 ? -13.195 1.756 3.347 1.00 89.06 88 GLU A O 1
ATOM 649 N N . ALA A 1 89 ? -11.242 1.604 2.268 1.00 87.50 89 ALA A N 1
ATOM 650 C CA . ALA A 1 89 ? -10.811 0.406 2.989 1.00 87.50 89 ALA A CA 1
ATOM 651 C C . ALA A 1 89 ? -10.664 0.662 4.501 1.00 87.50 89 ALA A C 1
ATOM 653 O O . ALA A 1 89 ? -11.087 -0.160 5.316 1.00 87.50 89 ALA A O 1
ATOM 654 N N . VAL A 1 90 ? -10.111 1.820 4.890 1.00 90.69 90 VAL A N 1
ATOM 655 C CA . VAL A 1 90 ? -10.018 2.228 6.303 1.00 90.69 90 VAL A CA 1
ATOM 656 C C . VAL A 1 90 ? -11.410 2.429 6.911 1.00 90.69 90 VAL A C 1
ATOM 658 O O . VAL A 1 90 ? -11.636 1.977 8.032 1.00 90.69 90 VAL A O 1
ATOM 661 N N . ARG A 1 91 ? -12.363 3.032 6.183 1.00 92.06 91 ARG A N 1
ATOM 662 C CA . ARG A 1 91 ? -13.766 3.166 6.630 1.00 92.06 91 ARG A CA 1
ATOM 663 C C . ARG A 1 91 ? -14.400 1.810 6.888 1.00 92.06 91 ARG A C 1
ATOM 665 O O . ARG A 1 91 ? -14.999 1.622 7.945 1.00 92.06 91 ARG A O 1
ATOM 672 N N . GLY A 1 92 ? -14.255 0.878 5.947 1.00 92.25 92 GLY A N 1
ATOM 673 C CA . GLY A 1 92 ? -14.804 -0.471 6.067 1.00 92.25 92 GLY A CA 1
ATOM 674 C C . GLY A 1 92 ? -14.270 -1.202 7.299 1.00 92.25 92 GLY A C 1
ATOM 675 O O . GLY A 1 92 ? -15.045 -1.755 8.079 1.00 92.25 92 GLY A O 1
ATOM 676 N N . GLU A 1 93 ? -12.957 -1.137 7.528 1.00 93.44 93 GLU A N 1
ATOM 677 C CA . GLU A 1 93 ? -12.318 -1.772 8.683 1.00 93.44 93 GLU A CA 1
ATOM 678 C C . GLU A 1 93 ? -12.689 -1.093 10.011 1.00 93.44 93 GLU A C 1
ATOM 680 O O . GLU A 1 93 ? -12.998 -1.770 10.993 1.00 93.44 93 GLU A O 1
ATOM 685 N N . ALA A 1 94 ? -12.735 0.242 10.046 1.00 94.25 94 ALA A N 1
ATOM 686 C CA . ALA A 1 94 ? -13.187 0.992 11.216 1.00 94.25 94 ALA A CA 1
ATOM 687 C C . ALA A 1 94 ? -14.637 0.638 11.579 1.00 94.25 94 ALA A C 1
ATOM 689 O O . ALA A 1 94 ? -14.947 0.385 12.744 1.00 94.25 94 ALA A O 1
ATOM 690 N N . TYR A 1 95 ? -15.515 0.556 10.575 1.00 92.75 95 TYR A N 1
ATOM 691 C CA . TYR A 1 95 ? -16.902 0.145 10.760 1.00 92.75 95 TYR A CA 1
ATOM 692 C C . TYR A 1 95 ? -17.001 -1.288 11.293 1.00 92.75 95 TYR A C 1
ATOM 694 O O . TYR A 1 95 ? -17.746 -1.534 12.241 1.00 92.75 95 TYR A O 1
ATOM 702 N N . ARG A 1 96 ? -16.218 -2.226 10.742 1.00 95.38 96 ARG A N 1
ATOM 703 C CA . ARG A 1 96 ? -16.155 -3.614 11.223 1.00 95.38 96 ARG A CA 1
ATOM 704 C C . ARG A 1 96 ? -15.767 -3.675 12.703 1.00 95.38 96 ARG A C 1
ATOM 706 O O . ARG A 1 96 ? -16.490 -4.282 13.490 1.00 95.38 96 ARG A O 1
ATOM 713 N N . LEU A 1 97 ? -14.688 -2.992 13.094 1.00 94.75 97 LEU A N 1
ATOM 714 C CA . LEU A 1 97 ? -14.226 -2.933 14.487 1.00 94.75 97 LEU A CA 1
ATOM 715 C C . LEU A 1 97 ? -15.266 -2.299 15.426 1.00 94.75 97 LEU A C 1
ATOM 717 O O . LEU A 1 97 ? -15.453 -2.767 16.552 1.00 94.75 97 LEU A O 1
ATOM 721 N N . TRP A 1 98 ? -15.959 -1.254 14.966 1.00 95.50 98 TRP A N 1
ATOM 722 C CA . TRP A 1 98 ? -17.030 -0.601 15.719 1.00 95.50 98 TRP A CA 1
ATOM 723 C C . TRP A 1 98 ? -18.231 -1.533 15.937 1.00 95.50 98 TRP A C 1
ATOM 725 O O . TRP A 1 98 ? -18.744 -1.635 17.055 1.00 95.50 98 TRP A O 1
ATOM 735 N N . VAL A 1 99 ? -18.651 -2.263 14.897 1.00 95.12 99 VAL A N 1
ATOM 736 C CA . VAL A 1 99 ? -19.735 -3.254 14.980 1.00 95.12 99 VAL A CA 1
ATOM 737 C C . VAL A 1 99 ? -19.370 -4.393 15.929 1.00 95.12 99 VAL A C 1
ATOM 739 O O . VAL A 1 99 ? -20.178 -4.732 16.792 1.00 95.12 99 VAL A O 1
ATOM 742 N N . GLU A 1 100 ? -18.158 -4.938 15.823 1.00 94.75 100 GLU A N 1
ATOM 743 C CA . GLU A 1 100 ? -17.660 -6.005 16.707 1.00 94.75 100 GLU A CA 1
ATOM 744 C C . GLU A 1 100 ? -17.572 -5.568 18.172 1.00 94.75 100 GLU A C 1
ATOM 746 O O . GLU A 1 100 ? -17.753 -6.378 19.077 1.00 94.75 100 GLU A O 1
ATOM 751 N N . SER A 1 101 ? -17.364 -4.273 18.412 1.00 93.31 101 SER A N 1
ATOM 752 C CA . SER A 1 101 ? -17.327 -3.686 19.755 1.00 93.31 101 SER A CA 1
ATOM 753 C C . SER A 1 101 ? -18.714 -3.359 20.324 1.00 93.31 101 SER A C 1
ATOM 755 O O . SER A 1 101 ? -18.808 -2.723 21.373 1.00 93.31 101 SER A O 1
ATOM 757 N N . GLY A 1 102 ? -19.793 -3.766 19.648 1.00 93.81 102 GLY A N 1
ATOM 758 C CA . GLY A 1 102 ? -21.168 -3.547 20.100 1.00 93.81 102 GLY A CA 1
ATOM 759 C C . GLY A 1 102 ? -21.745 -2.179 19.737 1.00 93.81 102 GLY A C 1
ATOM 760 O O . GLY A 1 102 ? -22.710 -1.750 20.361 1.00 93.81 102 GLY A O 1
ATOM 761 N N . ARG A 1 103 ? -21.183 -1.504 18.726 1.00 91.56 103 ARG A N 1
ATOM 762 C CA . ARG A 1 103 ? -21.651 -0.204 18.211 1.00 91.56 103 ARG A CA 1
ATOM 763 C C . ARG A 1 103 ? -21.707 0.915 19.268 1.00 91.56 103 ARG A C 1
ATOM 765 O O . ARG A 1 103 ? -22.729 1.591 19.382 1.00 91.56 103 ARG A O 1
ATOM 772 N N . PRO A 1 104 ? -20.632 1.138 20.045 1.00 93.00 104 PRO A N 1
ATOM 773 C CA . PRO A 1 104 ? -20.615 2.191 21.055 1.00 93.00 104 PRO A CA 1
ATOM 774 C C . PRO A 1 104 ? -20.790 3.575 20.410 1.00 93.00 104 PRO A C 1
ATOM 776 O O . PRO A 1 104 ? -20.058 3.942 19.487 1.00 93.00 104 PRO A O 1
ATOM 779 N N . GLU A 1 105 ? -21.761 4.348 20.887 1.00 90.06 105 GLU A N 1
ATOM 780 C CA . GLU A 1 105 ? -22.053 5.686 20.368 1.00 90.06 105 GLU A CA 1
ATOM 781 C C . GLU A 1 105 ? -20.918 6.677 20.690 1.00 90.06 105 GLU A C 1
ATOM 783 O O . GLU A 1 105 ? -20.255 6.568 21.721 1.00 90.06 105 GLU A O 1
ATOM 788 N N . GLY A 1 106 ? -20.655 7.624 19.782 1.00 90.25 106 GLY A N 1
ATOM 789 C CA . GLY A 1 106 ? -19.661 8.690 19.977 1.00 90.25 106 GLY A CA 1
ATOM 790 C C . GLY A 1 106 ? -18.188 8.261 19.955 1.00 90.25 106 GLY A C 1
ATOM 791 O O . GLY A 1 106 ? -17.321 9.100 20.163 1.00 90.25 106 GLY A O 1
ATOM 792 N N . ARG A 1 107 ? -17.882 6.981 19.696 1.00 90.31 107 ARG A N 1
ATOM 793 C CA . ARG A 1 107 ? -16.505 6.443 19.680 1.00 90.31 107 ARG A CA 1
ATOM 794 C C . ARG A 1 107 ? -16.000 6.061 18.289 1.00 90.31 107 ARG A C 1
ATOM 796 O O . ARG A 1 107 ? -15.016 5.338 18.173 1.00 90.31 107 ARG A O 1
ATOM 803 N N . SER A 1 108 ? -16.668 6.515 17.227 1.00 85.25 108 SER A N 1
ATOM 804 C CA . SER A 1 108 ? -16.303 6.207 15.834 1.00 85.25 108 SER A CA 1
ATOM 805 C C . SER A 1 108 ? -14.857 6.575 15.501 1.00 85.25 108 SER A C 1
ATOM 807 O O . SER A 1 108 ? -14.182 5.820 14.802 1.00 85.25 108 SER A O 1
ATOM 809 N N . ASP A 1 109 ? -14.375 7.693 16.042 1.00 89.88 109 ASP A N 1
ATOM 810 C CA . ASP A 1 109 ? -13.051 8.236 15.732 1.00 89.88 109 ASP A CA 1
ATOM 811 C C . ASP A 1 109 ? -11.929 7.333 16.264 1.00 89.88 109 ASP A C 1
ATOM 813 O O . ASP A 1 109 ? -10.938 7.104 15.577 1.00 89.88 109 ASP A O 1
ATOM 817 N N . GLU A 1 110 ? -12.123 6.699 17.423 1.00 93.38 110 GLU A N 1
ATOM 818 C CA . GLU A 1 110 ? -11.159 5.734 17.968 1.00 93.38 110 GLU A CA 1
ATOM 819 C C . GLU A 1 110 ? -10.996 4.510 17.052 1.00 93.38 110 GLU A C 1
ATOM 821 O O . GLU A 1 110 ? -9.893 3.988 16.865 1.00 93.38 110 GLU A O 1
ATOM 826 N N . PHE A 1 111 ? -12.094 4.032 16.457 1.00 93.44 111 PHE A N 1
ATOM 827 C CA . PHE A 1 111 ? -12.053 2.905 15.521 1.00 93.44 111 PHE A CA 1
ATOM 828 C C . PHE A 1 111 ? -11.442 3.303 14.183 1.00 93.44 111 PHE A C 1
ATOM 830 O O . PHE A 1 111 ? -10.707 2.506 13.594 1.00 93.44 111 PHE A O 1
ATOM 837 N N . TRP A 1 112 ? -11.694 4.536 13.737 1.00 91.50 112 TRP A N 1
ATOM 838 C CA . TRP A 1 112 ? -11.024 5.123 12.583 1.00 91.50 112 TRP A CA 1
ATOM 839 C C . TRP A 1 112 ? -9.508 5.161 12.778 1.00 91.50 112 TRP A C 1
ATOM 841 O O . TRP A 1 112 ? -8.773 4.585 11.977 1.00 91.50 112 TRP A O 1
ATOM 851 N N . GLU A 1 113 ? -9.035 5.766 13.869 1.00 92.38 113 GLU A N 1
ATOM 852 C CA . GLU A 1 113 ? -7.608 5.860 14.193 1.00 92.38 113 GLU A CA 1
ATOM 853 C C . GLU A 1 113 ? -6.963 4.478 14.315 1.00 92.38 113 GLU A C 1
ATOM 855 O O . GLU A 1 113 ? -5.860 4.246 13.809 1.00 92.38 113 GLU A O 1
ATOM 860 N N . ARG A 1 114 ? -7.670 3.521 14.926 1.00 93.12 114 ARG A N 1
ATOM 861 C CA . ARG A 1 114 ? -7.198 2.142 15.056 1.00 93.12 114 ARG A CA 1
ATOM 862 C C . ARG A 1 114 ? -7.048 1.449 13.703 1.00 93.12 114 ARG A C 1
ATOM 864 O O . ARG A 1 114 ? -6.007 0.829 13.471 1.00 93.12 114 ARG A O 1
ATOM 871 N N . ALA A 1 115 ? -8.049 1.543 12.828 1.00 93.06 115 ALA A N 1
ATOM 872 C CA . ALA A 1 115 ? -8.013 0.950 11.491 1.00 93.06 115 ALA A CA 1
ATOM 873 C C . ALA A 1 115 ? -6.933 1.607 10.618 1.00 93.06 115 ALA A C 1
ATOM 875 O O . ALA A 1 115 ? -6.108 0.917 10.014 1.00 93.06 115 ALA A O 1
ATOM 876 N N . HIS A 1 116 ? -6.880 2.940 10.625 1.00 90.50 116 HIS A N 1
ATOM 877 C CA . HIS A 1 116 ? -5.887 3.723 9.898 1.00 90.50 116 HIS A CA 1
ATOM 878 C C . HIS A 1 116 ? -4.462 3.375 10.351 1.00 90.50 116 HIS A C 1
ATOM 880 O O . HIS A 1 116 ? -3.612 2.999 9.546 1.00 90.50 116 HIS A O 1
ATOM 886 N N . GLY A 1 117 ? -4.206 3.397 11.662 1.00 90.69 117 GLY A N 1
ATOM 887 C CA . GLY A 1 117 ? -2.897 3.070 12.226 1.00 90.69 117 GLY A CA 1
ATOM 888 C C . GLY A 1 117 ? -2.492 1.605 12.035 1.00 90.69 117 GLY A C 1
ATOM 889 O O . GLY A 1 117 ? -1.305 1.300 11.910 1.00 90.69 117 GLY A O 1
ATOM 890 N N . ALA A 1 118 ? -3.439 0.661 12.012 1.00 90.50 118 ALA A N 1
ATOM 891 C CA . ALA A 1 118 ? -3.156 -0.732 11.655 1.00 90.50 118 ALA A CA 1
ATOM 892 C C . ALA A 1 118 ? -2.711 -0.861 10.190 1.00 90.50 118 ALA A C 1
ATOM 894 O O . ALA A 1 118 ? -1.716 -1.532 9.908 1.00 90.50 118 ALA A O 1
ATOM 895 N N . ARG A 1 119 ? -3.391 -0.164 9.274 1.00 89.06 119 ARG A N 1
ATOM 896 C CA . ARG A 1 119 ? -3.057 -0.172 7.848 1.00 89.06 119 ARG A CA 1
ATOM 897 C C . ARG A 1 119 ? -1.704 0.474 7.560 1.00 89.06 119 ARG A C 1
ATOM 899 O O . ARG A 1 119 ? -0.887 -0.134 6.868 1.00 89.06 119 ARG A O 1
ATOM 906 N N . LEU A 1 120 ? -1.429 1.633 8.156 1.00 89.06 120 LEU A N 1
ATOM 907 C CA . LEU A 1 120 ? -0.144 2.320 8.023 1.00 89.06 120 LEU A CA 1
ATOM 908 C C . LEU A 1 120 ? 1.020 1.437 8.507 1.00 89.06 120 LEU A C 1
ATOM 910 O O . LEU A 1 120 ? 2.023 1.285 7.809 1.00 89.06 120 LEU A O 1
ATOM 914 N N . ARG A 1 121 ? 0.849 0.769 9.658 1.00 90.19 121 ARG A N 1
ATOM 915 C CA . ARG A 1 121 ? 1.813 -0.214 10.185 1.00 90.19 121 ARG A CA 1
ATOM 916 C C . ARG A 1 121 ? 2.062 -1.360 9.218 1.00 90.19 121 ARG A C 1
ATOM 918 O O . ARG A 1 121 ? 3.215 -1.690 8.949 1.00 90.19 121 ARG A O 1
ATOM 925 N N . TRP A 1 122 ? 0.998 -1.971 8.705 1.00 88.56 122 TRP A N 1
ATOM 926 C CA . TRP A 1 122 ? 1.112 -3.083 7.766 1.00 88.56 122 TRP A CA 1
ATOM 927 C C . TRP A 1 122 ? 1.816 -2.665 6.469 1.00 88.56 122 TRP A C 1
ATOM 929 O O . TRP A 1 122 ? 2.673 -3.393 5.965 1.00 88.56 122 TRP A O 1
ATOM 939 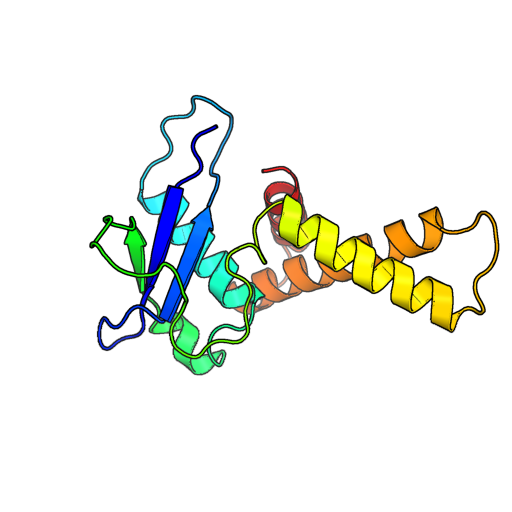N N . ARG A 1 123 ? 1.544 -1.454 5.976 1.00 88.62 123 ARG A N 1
ATOM 940 C CA . ARG A 1 123 ? 2.209 -0.889 4.799 1.00 88.62 123 ARG A CA 1
ATOM 941 C C . ARG A 1 123 ? 3.703 -0.680 5.033 1.00 88.62 123 ARG A C 1
ATOM 943 O O . ARG A 1 123 ? 4.518 -1.162 4.247 1.00 88.62 123 ARG A O 1
ATOM 950 N N . ALA A 1 124 ? 4.064 -0.011 6.128 1.00 87.12 124 ALA A N 1
ATOM 951 C CA . ALA A 1 124 ? 5.458 0.209 6.506 1.00 87.12 124 ALA A CA 1
ATOM 952 C C . ALA A 1 124 ? 6.208 -1.123 6.674 1.00 87.12 124 ALA A C 1
ATOM 954 O O . ALA A 1 124 ? 7.315 -1.289 6.162 1.00 87.12 124 ALA A O 1
ATOM 955 N N . TYR A 1 125 ? 5.575 -2.103 7.324 1.00 85.88 125 TYR A N 1
ATOM 956 C CA . TYR A 1 125 ? 6.135 -3.440 7.510 1.00 85.88 125 TYR A CA 1
ATOM 957 C C . TYR A 1 125 ? 6.350 -4.181 6.186 1.00 85.88 125 TYR A C 1
ATOM 959 O O . TYR A 1 125 ? 7.387 -4.816 5.994 1.00 85.88 125 TYR A O 1
ATOM 967 N N . THR A 1 126 ? 5.402 -4.083 5.254 1.00 85.19 126 THR A N 1
ATOM 968 C CA . THR A 1 126 ? 5.512 -4.719 3.936 1.00 85.19 126 THR A CA 1
ATOM 969 C C . THR A 1 126 ? 6.669 -4.123 3.138 1.00 85.19 126 THR A C 1
ATOM 971 O O . THR A 1 126 ? 7.513 -4.872 2.648 1.00 85.19 126 THR A O 1
ATOM 974 N N . LEU A 1 127 ? 6.794 -2.792 3.098 1.00 82.94 127 LEU A N 1
ATOM 975 C CA . LEU A 1 127 ? 7.929 -2.123 2.450 1.00 82.94 127 LEU A CA 1
ATOM 976 C C . LEU A 1 127 ? 9.273 -2.509 3.093 1.00 82.94 127 LEU A C 1
ATOM 978 O O . LEU A 1 127 ? 10.245 -2.768 2.384 1.00 82.94 127 LEU A O 1
ATOM 982 N N . TRP A 1 128 ? 9.329 -2.604 4.426 1.00 85.62 128 TRP A N 1
ATOM 983 C CA . TRP A 1 128 ? 10.527 -3.046 5.147 1.00 85.62 128 TRP A CA 1
ATOM 984 C C . TRP A 1 128 ? 10.924 -4.487 4.796 1.00 85.62 128 TRP A C 1
ATOM 986 O O . TRP A 1 128 ? 12.100 -4.769 4.552 1.00 85.62 128 TRP A O 1
ATOM 996 N N . GLN A 1 129 ? 9.951 -5.402 4.722 1.00 84.12 129 GLN A N 1
ATOM 997 C CA . GLN A 1 129 ? 10.214 -6.784 4.323 1.00 84.12 129 GLN A CA 1
ATOM 998 C C . GLN A 1 129 ? 10.802 -6.873 2.914 1.00 84.12 129 GLN A C 1
ATOM 1000 O O . GLN A 1 129 ? 11.722 -7.659 2.689 1.00 84.12 129 GLN A O 1
ATOM 1005 N N . GLN A 1 130 ? 10.309 -6.053 1.989 1.00 75.69 130 GLN A N 1
ATOM 1006 C CA . GLN A 1 130 ? 10.800 -6.022 0.615 1.00 75.69 130 GLN A CA 1
ATOM 1007 C C . GLN A 1 130 ? 12.163 -5.376 0.448 1.00 75.69 130 GLN A C 1
ATOM 1009 O O . GLN A 1 130 ? 12.951 -5.820 -0.382 1.00 75.69 130 GLN A O 1
ATOM 1014 N N . GLY A 1 131 ? 12.478 -4.378 1.271 1.00 76.75 131 GLY A N 1
ATOM 1015 C CA . GLY A 1 131 ? 13.801 -3.759 1.308 1.00 76.75 131 GLY A CA 1
ATOM 1016 C C . GLY A 1 131 ? 14.922 -4.694 1.781 1.00 76.75 131 GLY A C 1
ATOM 1017 O O . GLY A 1 131 ? 16.028 -4.221 2.019 1.00 76.75 131 GLY A O 1
ATOM 1018 N N . GLY A 1 132 ? 14.654 -5.994 1.958 1.00 79.81 132 GLY A N 1
ATOM 1019 C CA . GLY A 1 132 ? 15.618 -6.986 2.428 1.00 79.81 132 GLY A CA 1
ATOM 1020 C C . GLY A 1 132 ? 15.688 -7.103 3.949 1.00 79.81 132 GLY A C 1
ATOM 1021 O O . GLY A 1 132 ? 16.680 -7.611 4.464 1.00 79.81 132 GLY A O 1
ATOM 1022 N N . ARG A 1 133 ? 14.653 -6.640 4.670 1.00 82.31 133 ARG A N 1
ATOM 1023 C CA . 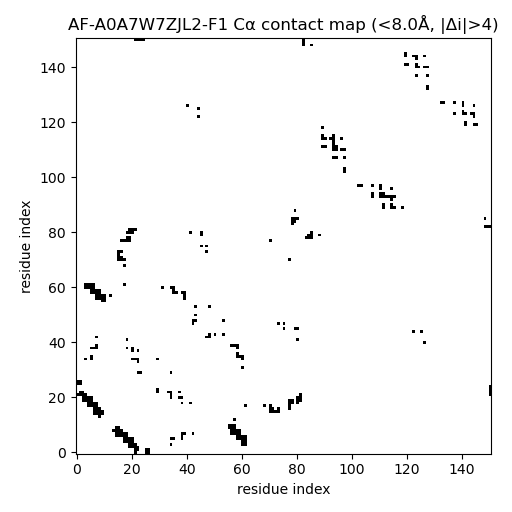ARG A 1 133 ? 14.593 -6.637 6.144 1.00 82.31 133 ARG A CA 1
ATOM 1024 C C . ARG A 1 133 ? 15.823 -5.974 6.783 1.00 82.31 133 ARG A C 1
ATOM 1026 O O . ARG A 1 133 ? 16.458 -6.577 7.652 1.00 82.31 133 ARG A O 1
ATOM 1033 N N . PRO A 1 134 ? 16.198 -4.756 6.355 1.00 81.12 134 PRO A N 1
ATOM 1034 C CA . PRO A 1 134 ? 17.383 -4.101 6.881 1.00 81.12 134 PRO A CA 1
ATOM 1035 C C . PRO A 1 134 ? 17.226 -3.864 8.385 1.00 81.12 134 PRO A C 1
ATOM 1037 O O . PRO A 1 134 ? 16.162 -3.464 8.864 1.00 81.12 134 PRO A O 1
ATOM 1040 N N . THR A 1 135 ? 18.293 -4.103 9.142 1.00 79.94 135 THR A N 1
ATOM 1041 C CA . THR A 1 135 ? 18.333 -3.748 10.562 1.00 79.94 135 THR A CA 1
ATOM 1042 C C . THR A 1 135 ? 18.422 -2.224 10.689 1.00 79.94 135 THR A C 1
ATOM 1044 O O . THR A 1 135 ? 19.347 -1.616 10.154 1.00 79.94 135 THR A O 1
ATOM 1047 N N . GLY A 1 136 ? 17.474 -1.601 11.397 1.00 76.12 136 GLY A N 1
ATOM 1048 C CA . GLY A 1 136 ? 17.356 -0.137 11.490 1.00 76.12 136 GLY A CA 1
ATOM 1049 C C . GLY A 1 136 ? 16.480 0.476 10.385 1.00 76.12 136 GLY A C 1
ATOM 1050 O O . GLY A 1 136 ? 15.851 -0.238 9.612 1.00 76.12 136 GLY A O 1
ATOM 1051 N N . ASN A 1 137 ? 16.401 1.811 10.324 1.00 72.94 137 ASN A N 1
ATOM 1052 C CA . ASN A 1 137 ? 15.606 2.564 9.334 1.00 72.94 137 ASN A CA 1
ATOM 1053 C C . ASN A 1 137 ? 14.081 2.330 9.361 1.00 72.94 137 ASN A C 1
ATOM 1055 O O . ASN A 1 137 ? 13.410 2.560 8.355 1.00 72.94 137 ASN A O 1
ATOM 1059 N N . ALA A 1 138 ? 13.501 1.928 10.497 1.00 77.94 138 ALA A N 1
ATOM 1060 C CA . ALA A 1 138 ? 12.044 1.808 10.634 1.00 77.94 138 ALA A CA 1
ATOM 1061 C C . ALA A 1 138 ? 11.320 3.120 10.267 1.00 77.94 138 ALA A C 1
ATOM 1063 O O . ALA A 1 138 ? 10.335 3.092 9.529 1.00 77.94 138 ALA A O 1
ATOM 1064 N N . ASP A 1 139 ? 11.879 4.263 10.677 1.00 83.88 139 ASP A N 1
ATOM 1065 C CA . ASP A 1 139 ? 11.337 5.594 10.378 1.00 83.88 139 ASP A CA 1
ATOM 1066 C C . ASP A 1 139 ? 11.301 5.895 8.875 1.00 83.88 139 ASP A C 1
ATOM 1068 O O . ASP A 1 139 ? 10.383 6.556 8.400 1.00 83.88 139 ASP A O 1
ATOM 1072 N N . TYR A 1 140 ? 12.255 5.378 8.091 1.00 84.75 140 TYR A N 1
ATOM 1073 C CA . TYR A 1 140 ? 12.247 5.549 6.635 1.00 84.75 140 TYR A CA 1
ATOM 1074 C C . TYR A 1 140 ? 11.026 4.868 6.006 1.00 84.75 140 TYR A C 1
ATOM 1076 O O . TYR A 1 140 ? 10.317 5.476 5.204 1.00 84.75 140 TYR A O 1
ATOM 1084 N N . PHE A 1 141 ? 10.750 3.619 6.391 1.00 83.19 141 PHE A N 1
ATOM 1085 C CA . PHE A 1 141 ? 9.604 2.873 5.868 1.00 83.19 141 PHE A CA 1
ATOM 1086 C C . PHE A 1 141 ? 8.275 3.409 6.400 1.00 83.19 141 PHE A C 1
ATOM 1088 O O . PHE A 1 141 ? 7.289 3.414 5.663 1.00 83.19 141 PHE A O 1
ATOM 1095 N N . TRP A 1 142 ? 8.260 3.911 7.637 1.00 84.31 142 TRP A N 1
ATOM 1096 C CA . TRP A 1 142 ? 7.115 4.615 8.206 1.00 84.31 142 TRP A CA 1
ATOM 1097 C C . TRP A 1 142 ? 6.788 5.892 7.428 1.00 84.31 142 TRP A C 1
ATOM 1099 O O . TRP A 1 142 ? 5.675 6.045 6.929 1.00 84.31 142 TRP A O 1
ATOM 1109 N N . ASN A 1 143 ? 7.778 6.769 7.241 1.00 84.56 143 ASN A N 1
ATOM 1110 C CA . ASN A 1 143 ? 7.616 8.019 6.500 1.00 84.56 143 ASN A CA 1
ATOM 1111 C C . ASN A 1 143 ? 7.188 7.759 5.055 1.00 84.56 143 ASN A C 1
ATOM 1113 O O . ASN A 1 143 ? 6.296 8.431 4.546 1.00 84.56 143 ASN A O 1
ATOM 1117 N N . ARG A 1 144 ? 7.759 6.736 4.407 1.00 80.44 144 ARG A N 1
ATOM 1118 C CA . ARG A 1 144 ? 7.362 6.338 3.052 1.00 80.44 144 ARG A CA 1
ATOM 1119 C C . ARG A 1 144 ? 5.917 5.830 2.990 1.00 80.44 144 ARG A C 1
ATOM 1121 O O . ARG A 1 144 ? 5.219 6.110 2.017 1.00 80.44 144 ARG A O 1
ATOM 1128 N N . ALA A 1 145 ? 5.454 5.105 4.009 1.00 83.44 145 ALA A N 1
ATOM 1129 C CA . ALA A 1 145 ? 4.062 4.672 4.098 1.00 83.44 145 ALA A CA 1
ATOM 1130 C C . ALA A 1 145 ? 3.106 5.866 4.281 1.00 83.44 145 ALA A C 1
ATOM 1132 O O . ALA A 1 145 ? 2.083 5.925 3.602 1.00 83.44 145 ALA A O 1
ATOM 1133 N N . GLU A 1 146 ? 3.472 6.848 5.112 1.00 82.69 146 GLU A N 1
ATOM 1134 C CA . GLU A 1 146 ? 2.688 8.078 5.286 1.00 82.69 146 GLU A CA 1
ATOM 1135 C C . GLU A 1 146 ? 2.656 8.952 4.029 1.00 82.69 146 GLU A C 1
ATOM 1137 O O . GLU A 1 146 ? 1.615 9.508 3.678 1.00 82.69 146 GLU A O 1
ATOM 1142 N N . GLU A 1 147 ? 3.7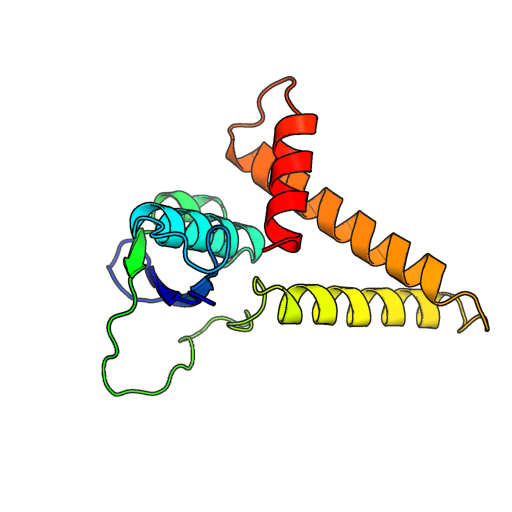93 9.116 3.349 1.00 77.50 147 GLU A N 1
ATOM 1143 C CA . GLU A 1 147 ? 3.869 9.882 2.103 1.00 77.50 147 GLU A CA 1
ATOM 1144 C C . GLU A 1 147 ? 2.951 9.300 1.034 1.00 77.50 147 GLU A C 1
ATOM 1146 O O . GLU A 1 147 ? 2.347 10.048 0.267 1.00 77.50 147 GLU A O 1
ATOM 1151 N N . PHE A 1 148 ? 2.798 7.977 1.006 1.00 72.25 148 PHE A N 1
ATOM 1152 C CA . PHE A 1 148 ? 1.893 7.336 0.069 1.00 72.25 148 PHE A CA 1
ATOM 1153 C C . PHE A 1 148 ? 0.430 7.727 0.324 1.00 72.25 148 PHE A C 1
ATOM 1155 O O . PHE A 1 148 ? -0.299 7.996 -0.621 1.00 72.25 148 PHE A O 1
ATOM 1162 N N . GLU A 1 149 ? -0.010 7.796 1.580 1.00 69.44 149 GLU A N 1
ATOM 1163 C CA . GLU A 1 149 ? -1.393 8.171 1.917 1.00 69.44 149 GLU A CA 1
ATOM 1164 C C . GLU A 1 149 ? -1.664 9.674 1.734 1.00 69.44 149 GLU A C 1
ATOM 1166 O O . GLU A 1 149 ? -2.804 10.096 1.512 1.00 69.44 149 GLU A O 1
ATOM 1171 N N . LYS A 1 150 ? -0.609 10.498 1.776 1.00 68.19 150 LYS A N 1
ATOM 1172 C CA . LYS A 1 150 ? -0.691 11.942 1.522 1.00 68.19 150 LYS A CA 1
ATOM 1173 C C . LYS A 1 150 ? -0.893 12.282 0.033 1.00 68.19 150 LYS A C 1
ATOM 1175 O O . LYS A 1 150 ? -1.419 13.368 -0.230 1.00 68.19 150 LYS A O 1
ATOM 1180 N N . PHE A 1 151 ? -0.528 11.397 -0.913 1.00 54.00 151 PHE A N 1
ATOM 1181 C CA . PHE A 1 151 ? -0.506 11.679 -2.365 1.00 54.00 151 PHE A CA 1
ATOM 1182 C C . PHE A 1 151 ? -1.126 10.600 -3.260 1.00 54.00 151 PHE A C 1
ATOM 1184 O O . PHE A 1 151 ? -0.553 9.490 -3.361 1.00 54.00 151 PHE A O 1
#

Radius of gyration: 16.77 Å; Cα contacts (8 Å, |Δi|>4): 188; chains: 1; bounding box: 40×36×48 Å

InterPro domains:
  IPR021327 Protein of unknown function DUF2934 [PF11154] (91-115)
  IPR021327 Protein of unknown function DUF2934 [PF11154] (119-147)

pLDDT: mean 81.94, std 11.12, range [48.34, 95.5]

Foldseek 3Di:
DPFFWKFKDFLVRHGQAIAGDDDDDPPDPDDQVRRFVVVLLVCLLQCVDPPVRSVRIGMDTDDDDPDDNDRPPDPQPNCCQPLVVVLVQLLVQLVVVCVVVVNDPPCSVVSSCVSNVVSLVSSLVSVCVVVVVDDDPSVVSSVVSVVSNVD

Nearest PDB structures (foldseek):
  6w2v-assembly2_B  TM=3.548E-01  e=7.195E+00  synthetic construct
  8yy0-assembly1_U  TM=3.623E-01  e=9.089E+00  Thermus thermophilus HB8

Secondary structure (DSSP, 8-state):
---EEEEEE-TTS-EEEEEEE--SSTT----HHHHHHHHHHHHHHTT-S-TTTGGG-EEEE----SS----SS--S-TTTTSHHHHHHHHHHHHHHHHHHTT--TT-HHHHHHHHHHHHHHHHHHHHHHHTT--SS-HHHHHHHHHHHHH-

Sequence (151 aa):
MGERLVDVANKSGNVIHTYPVTVGKPGSNASNIAFQSKSLDAAVLDHLVPSADVPDLAARMHISRGGPLQPYGDHVPCNSQTKDGIMEAVRGEAYRLWVESGRPEGRSDEFWERAHGARLRWRAYTLWQQGGRPTGNADYFWNRAEEFEKF

Mean predicted aligned error: 7.7 Å

Solvent-accessible surface area (backbone atoms only — not comparable to full-atom values): 8624 Å² total; per-residue (Å²): 116,68,68,41,53,28,30,35,17,44,78,87,68,49,67,46,42,54,32,57,35,57,54,80,59,73,85,53,87,64,53,71,64,57,45,26,52,53,43,50,56,39,40,57,70,72,52,72,54,61,82,87,52,53,85,45,51,44,57,42,77,54,70,94,61,96,70,80,89,68,56,67,88,64,92,71,60,58,46,55,76,27,55,66,36,41,51,49,53,29,51,55,48,12,50,50,53,34,54,75,66,70,56,63,81,96,47,63,64,62,28,37,52,51,30,42,53,50,50,48,50,52,46,15,49,51,54,36,56,70,68,68,56,58,88,69,66,63,66,58,32,44,51,54,35,52,54,50,68,76,74